Protein AF-A0A538CF29-F1 (afdb_monomer_lite)

pLDDT: mean 80.57, std 14.73, range [41.62, 93.06]

Structure (mmCIF, N/CA/C/O backbone):
data_AF-A0A538CF29-F1
#
_entry.id   AF-A0A538CF29-F1
#
loop_
_atom_site.group_PDB
_atom_site.id
_atom_site.type_symbol
_atom_site.label_atom_id
_atom_site.label_alt_id
_atom_site.label_comp_id
_atom_site.label_asym_id
_atom_site.label_entity_id
_atom_site.label_seq_id
_atom_site.pdbx_PDB_ins_code
_atom_site.Cartn_x
_atom_site.Cartn_y
_atom_site.Cartn_z
_atom_site.occupancy
_atom_site.B_iso_or_equiv
_atom_site.auth_seq_id
_atom_site.auth_comp_id
_atom_site.auth_asym_id
_atom_site.auth_atom_id
_atom_site.pdbx_PDB_model_num
ATOM 1 N N . MET A 1 1 ? -23.750 -6.393 8.390 1.00 45.62 1 MET A N 1
ATOM 2 C CA . MET A 1 1 ? -23.485 -4.944 8.540 1.00 45.62 1 MET A CA 1
ATOM 3 C C . MET A 1 1 ? -22.580 -4.543 7.383 1.00 45.62 1 MET A C 1
ATOM 5 O O . MET A 1 1 ? -21.639 -5.281 7.125 1.00 45.62 1 MET A O 1
ATOM 9 N N . ALA A 1 2 ? -22.936 -3.514 6.607 1.00 48.22 2 ALA A N 1
ATOM 10 C CA . ALA A 1 2 ? -22.276 -3.208 5.333 1.00 48.22 2 ALA A CA 1
ATOM 11 C C . ALA A 1 2 ? -20.769 -2.999 5.536 1.00 48.22 2 ALA A C 1
ATOM 13 O O . ALA A 1 2 ? -20.372 -2.124 6.303 1.00 48.22 2 ALA A O 1
ATOM 14 N N . ALA A 1 3 ? -19.948 -3.820 4.879 1.00 60.16 3 ALA A N 1
ATOM 15 C CA . ALA A 1 3 ? -18.504 -3.666 4.908 1.00 60.16 3 ALA A CA 1
ATOM 16 C C . ALA A 1 3 ? -18.162 -2.263 4.396 1.00 60.16 3 ALA A C 1
ATOM 18 O O . ALA A 1 3 ? -18.498 -1.903 3.263 1.00 60.16 3 ALA A O 1
ATOM 19 N N . ALA A 1 4 ? -17.547 -1.450 5.254 1.00 77.31 4 ALA A N 1
ATOM 20 C CA . ALA A 1 4 ? -17.122 -0.116 4.880 1.00 77.31 4 ALA A CA 1
ATOM 21 C C . ALA A 1 4 ? -16.145 -0.241 3.703 1.00 77.31 4 ALA A C 1
ATOM 23 O O . ALA A 1 4 ? -15.101 -0.893 3.795 1.00 77.31 4 ALA A O 1
ATOM 24 N N . LYS A 1 5 ? -16.527 0.337 2.561 1.00 83.38 5 LYS A N 1
ATOM 25 C CA . LYS A 1 5 ? -15.669 0.393 1.382 1.00 83.38 5 LYS A CA 1
ATOM 26 C C . LYS A 1 5 ? -14.715 1.564 1.546 1.00 83.38 5 LYS A C 1
ATOM 28 O O . LYS A 1 5 ? -15.143 2.709 1.660 1.00 83.38 5 LYS A O 1
ATOM 33 N N . VAL A 1 6 ? -13.426 1.273 1.537 1.00 89.88 6 VAL A N 1
ATOM 34 C CA . VAL A 1 6 ? -12.351 2.254 1.672 1.00 89.88 6 VAL A CA 1
ATOM 35 C C . VAL A 1 6 ? -11.493 2.254 0.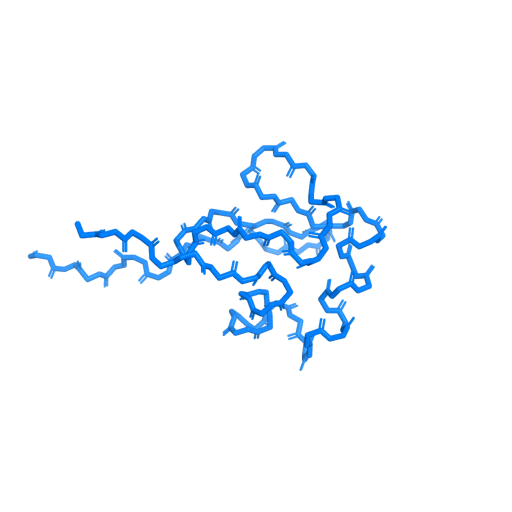417 1.00 89.88 6 VAL A C 1
ATOM 37 O O . VAL A 1 6 ? -11.472 1.291 -0.349 1.00 89.88 6 VAL A O 1
ATOM 40 N N . ARG A 1 7 ? -10.782 3.353 0.170 1.00 91.44 7 ARG A N 1
ATOM 41 C CA . ARG A 1 7 ? -9.841 3.415 -0.952 1.00 91.44 7 ARG A CA 1
ATOM 42 C C . ARG A 1 7 ? -8.673 2.474 -0.700 1.00 91.44 7 ARG A C 1
ATOM 44 O O . ARG A 1 7 ? -8.129 2.451 0.404 1.00 91.44 7 ARG A O 1
ATOM 51 N N . LEU A 1 8 ? -8.255 1.762 -1.740 1.00 90.69 8 LEU A N 1
ATOM 52 C CA . LEU A 1 8 ? -7.136 0.835 -1.668 1.00 90.69 8 LEU A CA 1
ATOM 53 C C . LEU A 1 8 ? -5.858 1.528 -1.173 1.00 90.69 8 LEU A C 1
ATOM 55 O O . LEU A 1 8 ? -5.242 1.043 -0.232 1.00 90.69 8 LEU A O 1
ATOM 59 N N . ASP A 1 9 ? -5.504 2.696 -1.717 1.00 90.81 9 ASP A N 1
ATOM 60 C CA . ASP A 1 9 ? -4.350 3.485 -1.252 1.00 90.81 9 ASP A CA 1
ATOM 61 C C . ASP A 1 9 ? -4.357 3.762 0.265 1.00 90.81 9 ASP A C 1
ATOM 63 O O . ASP A 1 9 ? -3.325 3.684 0.935 1.00 90.81 9 ASP A O 1
ATOM 67 N N . GLN A 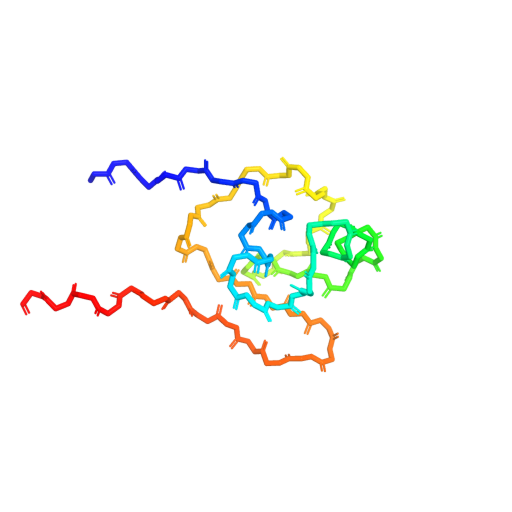1 10 ? -5.536 4.053 0.813 1.00 91.62 10 GLN A N 1
ATOM 68 C CA . GLN A 1 10 ? -5.761 4.315 2.227 1.00 91.62 10 GLN A CA 1
ATOM 69 C C . GLN A 1 10 ? -5.604 3.053 3.042 1.00 91.62 10 GLN A C 1
ATOM 71 O O . GLN A 1 10 ? -4.885 3.071 4.032 1.00 91.62 10 GLN A O 1
ATOM 76 N N . LEU A 1 11 ? -6.262 1.977 2.611 1.00 90.19 11 LEU A N 1
ATOM 77 C CA . LEU A 1 11 ? -6.230 0.688 3.281 1.00 90.19 11 LEU A CA 1
ATOM 78 C C . LEU A 1 11 ? -4.793 0.182 3.389 1.00 90.19 11 LEU A C 1
ATOM 80 O O . LEU A 1 11 ? -4.362 -0.257 4.450 1.00 90.19 11 LEU A O 1
ATOM 84 N N . LEU A 1 12 ? -4.036 0.293 2.300 1.00 89.00 12 LEU A N 1
ATOM 85 C CA . LEU A 1 12 ? -2.643 -0.119 2.237 1.00 89.00 12 LEU A CA 1
ATOM 86 C C . LEU A 1 12 ? -1.763 0.666 3.228 1.00 89.00 12 LEU A C 1
ATOM 88 O O . LEU A 1 12 ? -0.966 0.069 3.952 1.00 89.00 12 LEU A O 1
ATOM 92 N N . ALA A 1 13 ? -1.935 1.988 3.306 1.00 90.31 13 ALA A N 1
ATOM 93 C CA . ALA A 1 13 ? -1.218 2.824 4.270 1.00 90.31 13 ALA A CA 1
ATOM 94 C C . ALA A 1 13 ? -1.675 2.571 5.722 1.00 90.31 13 ALA A C 1
ATOM 96 O O . ALA A 1 13 ? -0.846 2.421 6.613 1.00 90.31 13 ALA A O 1
ATOM 97 N N . GLN A 1 14 ? -2.985 2.452 5.965 1.00 87.69 14 GLN A N 1
ATOM 98 C CA . GLN A 1 14 ? -3.566 2.164 7.286 1.00 87.69 14 GLN A CA 1
ATOM 99 C C . GLN A 1 14 ? -3.145 0.794 7.828 1.00 87.69 14 GLN A C 1
ATOM 101 O O . GLN A 1 14 ? -2.974 0.629 9.035 1.00 87.69 14 GLN A O 1
ATOM 106 N N . ARG A 1 15 ? -2.948 -0.191 6.944 1.00 84.88 15 ARG A N 1
ATOM 107 C CA . ARG A 1 15 ? -2.418 -1.517 7.291 1.00 84.88 15 ARG A CA 1
ATOM 108 C C . ARG A 1 15 ? -0.900 -1.525 7.509 1.00 84.88 15 ARG A C 1
ATOM 110 O O . ARG A 1 15 ? -0.365 -2.564 7.882 1.00 84.88 15 ARG A O 1
ATOM 117 N N . GLY A 1 16 ? -0.211 -0.402 7.290 1.00 86.25 16 GLY A N 1
ATOM 118 C CA . GLY A 1 16 ? 1.242 -0.292 7.440 1.00 86.25 16 GLY A CA 1
ATOM 119 C C . GLY A 1 16 ? 2.037 -0.977 6.325 1.00 86.25 16 GLY A C 1
ATOM 120 O O . GLY A 1 16 ? 3.216 -1.259 6.510 1.00 86.25 16 GLY A O 1
ATOM 121 N N . LEU A 1 17 ? 1.408 -1.257 5.176 1.00 86.44 17 LEU A N 1
ATOM 122 C CA . LEU A 1 17 ? 2.063 -1.881 4.013 1.00 86.44 17 LEU A CA 1
ATOM 123 C C . LEU A 1 17 ? 2.977 -0.908 3.291 1.00 86.44 17 LEU A C 1
ATOM 125 O O . LEU A 1 17 ? 3.999 -1.286 2.730 1.00 86.44 17 LEU A O 1
ATOM 129 N N . PHE A 1 18 ? 2.584 0.359 3.325 1.00 89.69 18 PHE A N 1
ATOM 130 C CA . PHE A 1 18 ? 3.349 1.456 2.780 1.00 89.69 18 PHE A CA 1
ATOM 131 C C . PHE A 1 18 ? 3.390 2.593 3.796 1.00 89.69 18 PHE A C 1
ATOM 133 O O . PHE A 1 18 ? 2.423 2.796 4.532 1.00 89.69 18 PHE A O 1
ATOM 140 N N . PRO A 1 19 ? 4.474 3.383 3.805 1.00 87.81 19 PRO A N 1
ATOM 141 C CA . PRO A 1 19 ? 4.639 4.487 4.749 1.00 87.81 19 PRO A CA 1
ATOM 142 C C . PRO A 1 19 ? 3.671 5.654 4.496 1.00 87.81 19 PRO A C 1
ATOM 144 O O . PRO A 1 19 ? 3.499 6.508 5.358 1.00 87.81 19 PRO A O 1
ATOM 147 N N . SER A 1 20 ? 3.051 5.731 3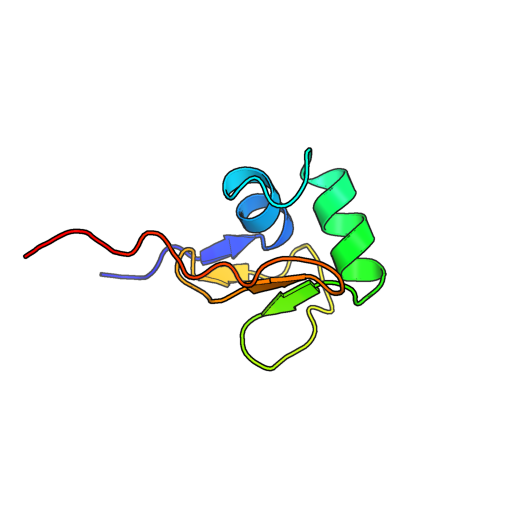.314 1.00 92.69 20 SER A N 1
ATOM 148 C CA . SER A 1 20 ? 2.101 6.788 2.962 1.00 92.69 20 SER A CA 1
ATOM 149 C C . SER A 1 20 ? 1.128 6.342 1.869 1.00 92.69 20 SER A C 1
ATOM 151 O O . SER A 1 20 ? 1.423 5.427 1.093 1.00 92.69 20 SER A O 1
ATOM 153 N N . ARG A 1 21 ? -0.015 7.038 1.757 1.00 92.25 21 ARG A N 1
ATOM 154 C CA . ARG A 1 21 ? -0.990 6.836 0.664 1.00 92.25 21 AR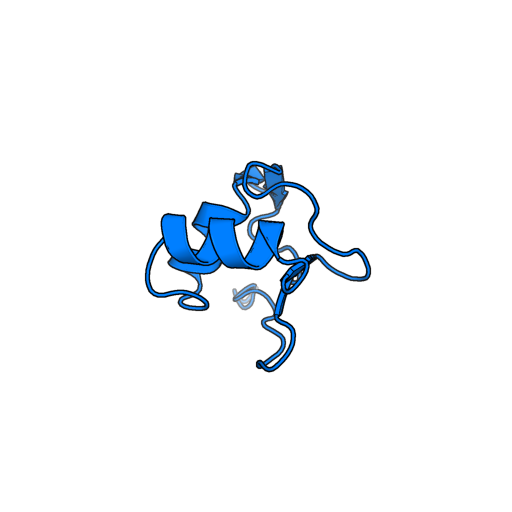G A CA 1
ATOM 155 C C . ARG A 1 21 ? -0.365 7.037 -0.711 1.00 92.25 21 ARG A C 1
ATOM 157 O O . ARG A 1 21 ? -0.662 6.279 -1.623 1.00 92.25 21 ARG A O 1
ATOM 164 N N . SER A 1 22 ? 0.519 8.021 -0.861 1.00 93.06 22 SER A N 1
ATOM 165 C CA . SER A 1 22 ? 1.181 8.316 -2.135 1.00 93.06 22 SER A CA 1
ATOM 166 C C . SER A 1 22 ? 2.077 7.161 -2.585 1.00 93.06 22 SER A C 1
ATOM 168 O O . SER A 1 22 ? 2.058 6.786 -3.755 1.00 93.06 22 SER A O 1
ATOM 170 N N . ARG A 1 23 ? 2.817 6.543 -1.652 1.00 91.44 23 ARG A N 1
ATOM 171 C CA . ARG A 1 23 ? 3.672 5.389 -1.964 1.00 91.44 23 ARG A CA 1
ATOM 172 C C . ARG A 1 23 ? 2.859 4.122 -2.227 1.00 91.44 23 ARG A C 1
ATOM 174 O O . ARG A 1 23 ? 3.190 3.371 -3.141 1.00 91.44 23 ARG A O 1
ATOM 181 N N . ALA A 1 24 ? 1.765 3.932 -1.491 1.00 91.81 24 ALA A N 1
ATOM 182 C CA . ALA A 1 24 ? 0.790 2.894 -1.804 1.00 91.81 24 ALA A CA 1
ATOM 183 C C . ALA A 1 24 ? 0.230 3.074 -3.223 1.00 91.81 24 ALA A C 1
ATOM 185 O O . ALA A 1 24 ? 0.191 2.120 -3.993 1.00 91.81 24 ALA A O 1
ATOM 186 N N . ALA A 1 25 ? -0.135 4.303 -3.599 1.00 92.38 25 ALA A N 1
ATOM 187 C CA . ALA A 1 25 ? -0.679 4.592 -4.917 1.00 92.38 25 ALA A CA 1
ATOM 188 C C . ALA A 1 25 ? 0.318 4.301 -6.046 1.00 92.38 25 ALA A C 1
ATOM 190 O O . ALA A 1 25 ? -0.053 3.651 -7.020 1.00 92.38 25 ALA A O 1
ATOM 191 N N . ALA A 1 26 ? 1.580 4.705 -5.881 1.00 92.25 26 ALA A N 1
ATOM 192 C CA . ALA A 1 26 ? 2.644 4.400 -6.837 1.00 92.25 26 ALA A CA 1
ATOM 193 C C . ALA A 1 26 ? 2.828 2.887 -7.036 1.00 92.25 26 ALA A C 1
ATOM 195 O O . ALA A 1 26 ? 2.931 2.426 -8.166 1.00 92.25 26 ALA A O 1
ATOM 196 N N . SER A 1 27 ? 2.787 2.111 -5.952 1.00 89.81 27 SER A N 1
ATOM 197 C CA . SER A 1 27 ? 2.981 0.653 -6.002 1.00 89.81 27 SER A CA 1
ATOM 198 C C . SER A 1 27 ? 1.779 -0.065 -6.629 1.00 89.81 27 SER A C 1
ATOM 200 O O . SER A 1 27 ? 1.936 -1.034 -7.367 1.00 89.81 27 SER A O 1
ATOM 202 N N . VAL A 1 28 ? 0.560 0.443 -6.406 1.00 91.44 28 VAL A N 1
ATOM 203 C CA . VAL A 1 28 ? -0.632 -0.015 -7.140 1.00 91.44 28 VAL A CA 1
ATOM 204 C C . VAL A 1 28 ? -0.476 0.265 -8.635 1.00 91.44 28 VAL A C 1
ATOM 206 O O . VAL A 1 28 ? -0.690 -0.627 -9.445 1.00 91.44 28 VAL A O 1
ATOM 209 N N . MET A 1 29 ? -0.061 1.478 -9.011 1.00 90.19 29 MET A N 1
ATOM 210 C CA . MET A 1 29 ? 0.138 1.847 -10.420 1.00 90.19 29 MET A CA 1
ATOM 211 C C . MET A 1 29 ? 1.274 1.055 -11.081 1.00 90.19 29 MET A C 1
ATOM 213 O O . MET A 1 29 ? 1.204 0.782 -12.275 1.00 90.19 29 MET A O 1
ATOM 217 N N . ALA A 1 30 ? 2.281 0.644 -10.310 1.00 90.00 30 ALA A N 1
ATOM 218 C CA . ALA A 1 30 ? 3.344 -0.253 -10.753 1.00 90.00 30 ALA A CA 1
ATOM 219 C C . ALA A 1 30 ? 2.881 -1.717 -10.921 1.00 90.00 30 ALA A C 1
ATOM 221 O O . ALA A 1 30 ? 3.656 -2.553 -11.377 1.00 90.00 30 ALA A O 1
ATOM 222 N N . GLY A 1 31 ? 1.634 -2.050 -10.560 1.00 89.12 31 GLY A N 1
ATOM 223 C CA . GLY A 1 31 ? 1.109 -3.417 -10.622 1.00 89.12 31 GLY A CA 1
ATOM 224 C C . GLY A 1 31 ? 1.659 -4.335 -9.528 1.00 89.12 31 GLY A C 1
ATOM 225 O O . GLY A 1 31 ? 1.523 -5.557 -9.612 1.00 89.12 31 GLY A O 1
ATOM 226 N N . GLU A 1 32 ? 2.268 -3.764 -8.489 1.00 89.25 32 GLU A N 1
ATOM 227 C CA . GLU A 1 32 ? 2.848 -4.519 -7.378 1.00 89.25 32 GLU A CA 1
ATOM 228 C C . GLU A 1 32 ? 1.785 -4.931 -6.358 1.00 89.25 32 GLU A C 1
ATOM 230 O O . GLU A 1 32 ? 2.013 -5.830 -5.561 1.00 89.25 32 GLU A O 1
ATOM 235 N N . VAL A 1 33 ? 0.605 -4.315 -6.359 1.00 89.94 33 VAL A N 1
ATOM 236 C CA . VAL A 1 33 ? -0.458 -4.637 -5.399 1.00 89.94 33 VAL A CA 1
ATOM 237 C C . VAL A 1 33 ? -1.493 -5.559 -6.029 1.00 89.94 33 VAL A C 1
ATOM 239 O O . VAL A 1 33 ? -1.962 -5.327 -7.139 1.00 89.94 33 VAL A O 1
ATOM 242 N N . ARG A 1 34 ? -1.916 -6.578 -5.284 1.00 89.25 34 ARG A N 1
ATOM 243 C CA . ARG A 1 34 ? -3.026 -7.476 -5.613 1.00 89.25 34 ARG A CA 1
ATOM 244 C C . ARG A 1 34 ? -4.090 -7.424 -4.528 1.00 89.25 34 ARG A C 1
ATOM 246 O O . ARG A 1 34 ? -3.771 -7.335 -3.345 1.00 89.25 34 ARG A O 1
ATOM 253 N N . VAL A 1 35 ? -5.347 -7.483 -4.938 1.00 88.25 35 VAL A N 1
ATOM 254 C CA . VAL A 1 35 ? -6.529 -7.544 -4.079 1.00 88.25 35 VAL A CA 1
ATOM 255 C C . VAL A 1 35 ? -7.201 -8.890 -4.343 1.00 88.25 35 VAL A C 1
ATOM 257 O O . VAL A 1 35 ? -7.732 -9.118 -5.431 1.00 88.25 35 VAL A O 1
ATOM 260 N N . GLY A 1 36 ? -7.126 -9.801 -3.372 1.00 84.56 36 GLY A N 1
ATOM 261 C CA . GLY A 1 36 ? -7.434 -11.217 -3.574 1.00 84.56 36 GLY A CA 1
ATOM 262 C C . GLY A 1 36 ? -6.559 -11.813 -4.680 1.00 84.56 36 GLY A C 1
ATOM 263 O O . GLY A 1 36 ? -5.332 -11.772 -4.598 1.00 84.56 36 GLY A O 1
ATOM 264 N N . GLU A 1 37 ? -7.193 -12.314 -5.739 1.00 82.31 37 GLU A N 1
ATOM 265 C CA . GLU A 1 37 ? -6.512 -12.914 -6.896 1.00 82.31 37 GLU A CA 1
ATOM 266 C C . GLU A 1 37 ? -6.264 -11.929 -8.053 1.00 82.31 37 GLU A C 1
ATOM 268 O O . GLU A 1 37 ? -5.601 -12.270 -9.031 1.00 82.31 37 GLU A O 1
ATOM 273 N N . GLN A 1 38 ? -6.765 -10.692 -7.959 1.00 86.69 38 GLN A N 1
ATOM 274 C CA . GLN A 1 38 ? -6.669 -9.703 -9.036 1.00 86.69 38 GLN A CA 1
ATOM 275 C C . GLN A 1 38 ? -5.599 -8.649 -8.746 1.00 86.69 38 GLN A C 1
ATOM 277 O O . GLN A 1 38 ? -5.485 -8.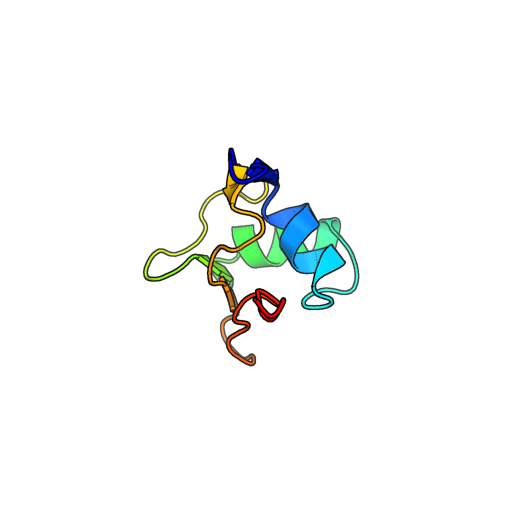154 -7.627 1.00 86.69 38 GLN A O 1
ATOM 282 N N . VAL A 1 39 ? -4.83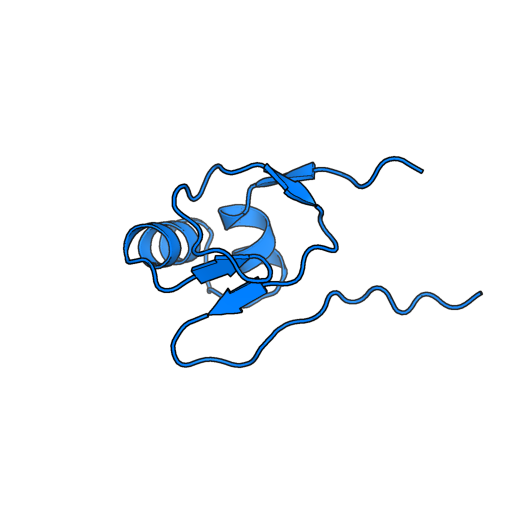7 -8.248 -9.766 1.00 87.69 39 VAL A N 1
ATOM 283 C CA . VAL A 1 39 ? -3.926 -7.097 -9.662 1.00 87.69 39 VAL A CA 1
ATOM 284 C C . VAL A 1 39 ? -4.746 -5.820 -9.514 1.00 87.69 39 VAL A C 1
ATOM 286 O O . VAL A 1 39 ? -5.727 -5.607 -10.227 1.00 87.69 39 VAL A O 1
ATOM 289 N N . ALA A 1 40 ? -4.354 -4.983 -8.559 1.00 89.56 40 ALA A N 1
ATOM 290 C CA . ALA A 1 40 ? -4.933 -3.670 -8.395 1.00 89.56 40 ALA A CA 1
ATOM 291 C C . ALA A 1 40 ? -4.440 -2.753 -9.510 1.00 89.56 40 ALA A C 1
ATOM 293 O O . ALA A 1 40 ? -3.253 -2.507 -9.672 1.00 89.56 40 ALA A O 1
ATOM 294 N N . ASP A 1 41 ? -5.397 -2.236 -10.252 1.00 84.06 41 ASP A N 1
ATOM 295 C CA . ASP A 1 41 ? -5.227 -1.396 -11.425 1.00 84.06 41 ASP A CA 1
ATOM 296 C C . ASP A 1 41 ? -5.334 0.096 -11.080 1.00 84.06 41 ASP A C 1
ATOM 298 O O . ASP A 1 41 ? -4.665 0.941 -11.674 1.00 84.06 41 ASP A O 1
ATOM 302 N N . LYS A 1 42 ? -6.167 0.437 -10.087 1.00 91.00 42 LYS A N 1
ATOM 303 C CA . LYS A 1 42 ? -6.407 1.824 -9.668 1.00 91.00 42 LYS A CA 1
ATOM 304 C C . LYS A 1 42 ? -6.223 1.997 -8.158 1.00 91.00 42 LYS A C 1
ATOM 306 O O . LYS A 1 42 ? -6.920 1.340 -7.385 1.00 91.00 42 LYS A O 1
ATOM 311 N N . PRO A 1 43 ? -5.392 2.950 -7.699 1.00 89.19 43 PRO A N 1
ATOM 312 C CA . PRO A 1 43 ? -5.193 3.198 -6.267 1.00 89.19 43 PRO A CA 1
ATOM 313 C C . PRO A 1 43 ? -6.440 3.751 -5.563 1.00 89.19 43 PRO A C 1
ATOM 315 O O . PRO A 1 43 ? -6.663 3.491 -4.381 1.00 89.19 43 PRO A O 1
ATOM 318 N N . GLY A 1 44 ? -7.294 4.460 -6.306 1.00 89.88 44 GLY A N 1
ATOM 319 C CA . GLY A 1 44 ? -8.592 4.941 -5.833 1.00 89.88 44 GLY A CA 1
ATOM 320 C C . GLY A 1 44 ? -9.708 3.892 -5.847 1.00 89.88 44 GLY A C 1
ATOM 321 O O . GLY A 1 44 ? -10.852 4.248 -5.573 1.00 89.88 44 GLY A O 1
ATOM 322 N N . ARG A 1 45 ? -9.416 2.624 -6.182 1.00 89.88 45 ARG A N 1
ATOM 323 C CA . ARG A 1 45 ? -10.413 1.547 -6.172 1.00 89.88 45 ARG A CA 1
ATOM 324 C C . ARG A 1 45 ? -10.979 1.396 -4.763 1.00 89.88 45 ARG A C 1
ATOM 326 O O . ARG A 1 45 ? -10.230 1.273 -3.795 1.00 89.88 45 ARG A O 1
ATOM 333 N N . LEU A 1 46 ? -12.304 1.425 -4.661 1.00 90.06 46 LEU A N 1
ATOM 334 C CA . LEU A 1 46 ? -13.007 1.147 -3.418 1.00 90.06 46 LEU A CA 1
ATOM 335 C C . LEU A 1 46 ? -13.012 -0.361 -3.189 1.00 90.06 46 LEU A C 1
ATOM 337 O O . LEU A 1 46 ? -13.535 -1.120 -4.005 1.00 90.06 46 LEU A O 1
ATOM 341 N N . VAL A 1 47 ? -12.418 -0.776 -2.082 1.00 88.56 47 VAL A N 1
ATOM 342 C CA . VAL A 1 47 ? -12.321 -2.168 -1.657 1.00 88.56 47 VAL A CA 1
ATOM 343 C C . VAL A 1 47 ? -12.877 -2.301 -0.251 1.00 88.56 47 VAL A C 1
ATOM 345 O O . VAL A 1 47 ? -12.967 -1.320 0.486 1.00 88.56 47 VAL A O 1
ATOM 348 N N . GLU A 1 48 ? -13.274 -3.505 0.134 1.00 86.38 48 GLU A N 1
ATOM 349 C CA . GLU A 1 48 ? -13.695 -3.723 1.513 1.00 86.38 48 GLU A CA 1
ATOM 350 C C . GLU A 1 48 ? -12.519 -3.545 2.470 1.00 86.38 48 GLU A C 1
ATOM 352 O O . GLU A 1 48 ? -11.402 -3.980 2.188 1.00 86.38 48 GLU A O 1
ATOM 357 N N . GLU A 1 49 ? -12.773 -2.961 3.639 1.00 82.94 49 GLU A N 1
ATOM 358 C CA . GLU A 1 49 ? -11.760 -2.852 4.693 1.00 82.94 49 GLU A CA 1
ATOM 359 C C . GLU A 1 49 ? -11.202 -4.220 5.121 1.00 82.94 49 GLU A C 1
ATOM 361 O O . GLU A 1 49 ? -10.064 -4.305 5.580 1.00 82.94 49 GLU A O 1
ATOM 366 N N . ASN A 1 50 ? -11.955 -5.301 4.895 1.00 77.62 50 ASN A N 1
ATOM 367 C CA . ASN A 1 50 ? -11.559 -6.680 5.181 1.00 77.62 50 ASN A CA 1
ATOM 368 C C . ASN A 1 50 ? -10.990 -7.440 3.981 1.00 77.62 50 ASN A C 1
ATOM 370 O O . ASN A 1 50 ? -10.664 -8.617 4.115 1.00 77.62 50 ASN A O 1
ATOM 374 N N . VAL A 1 51 ? -10.839 -6.793 2.824 1.00 85.69 51 VAL A N 1
ATOM 375 C CA . VAL A 1 51 ? -10.355 -7.481 1.629 1.00 85.69 51 VAL A CA 1
ATOM 376 C C . VAL A 1 51 ? -8.935 -7.996 1.843 1.00 85.69 51 VAL A C 1
ATOM 378 O O . VAL A 1 51 ? -8.109 -7.366 2.516 1.00 85.69 51 VAL A O 1
ATOM 381 N N . GLU A 1 52 ? -8.623 -9.134 1.252 1.00 85.94 52 GLU A N 1
ATOM 382 C CA . GLU A 1 52 ? -7.259 -9.620 1.240 1.00 85.94 52 GLU A CA 1
ATOM 383 C C . GLU A 1 52 ? -6.409 -8.803 0.265 1.00 85.94 52 GLU A C 1
ATOM 385 O O . GLU A 1 52 ? -6.831 -8.541 -0.863 1.00 85.94 52 GLU A O 1
ATOM 390 N N . VAL A 1 53 ? -5.213 -8.396 0.693 1.00 88.06 53 VAL A N 1
ATOM 391 C CA . VAL A 1 53 ? -4.264 -7.690 -0.174 1.00 88.06 53 VAL A CA 1
ATOM 392 C C . VAL A 1 53 ? -2.882 -8.323 -0.083 1.00 88.06 53 VAL A C 1
ATOM 394 O O . VAL A 1 53 ? -2.427 -8.728 0.991 1.00 88.06 53 VAL A O 1
ATOM 397 N N . SER A 1 54 ? -2.211 -8.384 -1.225 1.00 86.38 54 SER A N 1
ATOM 398 C CA . SER A 1 54 ? -0.850 -8.893 -1.367 1.00 86.38 54 SER A CA 1
ATOM 399 C C . SER A 1 54 ? -0.002 -7.867 -2.106 1.00 86.38 54 SER A C 1
ATOM 401 O O . SER A 1 54 ? -0.495 -7.198 -3.009 1.00 86.38 54 SER A O 1
ATOM 403 N N . VAL A 1 55 ? 1.269 -7.740 -1.737 1.00 87.25 55 VAL A N 1
ATOM 404 C CA . VAL A 1 55 ? 2.226 -6.860 -2.420 1.00 87.25 55 VAL A CA 1
ATOM 405 C C . VAL A 1 55 ? 3.337 -7.727 -3.009 1.00 87.25 55 VAL A C 1
ATOM 407 O O . VAL A 1 55 ? 3.850 -8.618 -2.333 1.00 87.25 55 VAL A O 1
ATOM 410 N N . ALA A 1 56 ? 3.689 -7.501 -4.270 1.00 76.44 56 ALA A N 1
ATOM 411 C CA . ALA A 1 56 ? 4.768 -8.178 -4.969 1.00 76.44 56 ALA A CA 1
ATOM 412 C C . ALA A 1 56 ? 6.081 -7.907 -4.218 1.00 76.44 56 ALA A C 1
ATOM 414 O O . ALA A 1 56 ? 6.484 -6.761 -4.055 1.00 76.44 56 ALA A O 1
ATOM 415 N N . GLY A 1 57 ? 6.708 -8.963 -3.693 1.00 69.56 57 GLY A N 1
ATOM 416 C CA . GLY A 1 57 ? 7.913 -8.864 -2.858 1.00 69.56 57 GLY A CA 1
ATOM 417 C C . GLY A 1 57 ? 7.670 -8.748 -1.345 1.00 69.56 57 GLY A C 1
ATOM 418 O O . GLY A 1 57 ? 8.632 -8.590 -0.598 1.00 69.56 57 GLY A O 1
ATOM 419 N N . GLY A 1 58 ? 6.424 -8.854 -0.864 1.00 63.06 58 GLY A N 1
ATOM 420 C CA . GLY A 1 58 ? 6.088 -8.711 0.555 1.00 63.06 58 GLY A CA 1
ATOM 421 C C . GLY A 1 58 ? 5.044 -9.701 1.079 1.00 63.06 58 GLY A C 1
ATOM 422 O O . GLY A 1 58 ? 4.369 -10.401 0.328 1.00 63.06 58 GLY A O 1
ATOM 423 N N . ARG A 1 59 ? 4.933 -9.746 2.417 1.00 59.16 59 ARG A N 1
ATOM 424 C CA . ARG A 1 59 ? 3.968 -10.558 3.181 1.00 59.16 59 ARG A CA 1
ATOM 425 C C . ARG A 1 59 ? 2.541 -10.379 2.642 1.00 59.16 59 ARG A C 1
ATOM 427 O O . ARG A 1 59 ? 2.133 -9.283 2.277 1.00 59.16 59 ARG A O 1
ATOM 434 N N . ARG A 1 60 ? 1.769 -11.465 2.645 1.00 65.12 60 ARG A N 1
ATOM 435 C CA . ARG A 1 60 ? 0.316 -11.454 2.431 1.00 65.12 60 ARG A CA 1
ATOM 436 C C . ARG A 1 60 ? -0.349 -10.947 3.707 1.00 65.12 60 ARG A C 1
ATOM 438 O O . ARG A 1 60 ? -0.055 -11.462 4.787 1.00 65.12 60 ARG A O 1
ATOM 445 N N . PHE A 1 61 ? -1.219 -9.948 3.599 1.00 66.00 61 PHE A N 1
ATOM 446 C CA . PHE A 1 61 ? -1.906 -9.384 4.758 1.00 66.00 61 PHE A CA 1
ATOM 447 C C . PHE A 1 61 ? -3.385 -9.722 4.683 1.00 66.00 61 PHE A C 1
ATOM 449 O O . PHE A 1 61 ? -4.149 -9.149 3.902 1.00 66.00 61 PHE A O 1
ATOM 456 N N . VAL A 1 62 ? -3.775 -10.660 5.535 1.00 58.84 62 VAL A N 1
ATOM 457 C CA . VAL A 1 62 ? -5.173 -10.934 5.852 1.00 58.84 62 VAL A CA 1
ATOM 458 C C . VAL A 1 62 ? -5.660 -9.894 6.862 1.00 58.84 62 VAL A C 1
ATOM 460 O O . VAL A 1 62 ? -4.874 -9.377 7.662 1.00 58.84 62 VAL A O 1
ATOM 463 N N . SER A 1 63 ? -6.934 -9.513 6.780 1.00 59.97 63 SER A N 1
ATOM 464 C CA . SER A 1 63 ? -7.497 -8.495 7.667 1.00 59.97 63 SER A CA 1
ATOM 465 C C . SER A 1 63 ? -7.357 -8.900 9.139 1.00 59.97 63 SER A C 1
ATOM 467 O O . SER A 1 63 ? -7.322 -10.081 9.489 1.00 59.97 63 SER A O 1
ATOM 469 N N . ARG A 1 64 ? -7.332 -7.906 10.034 1.00 62.34 64 ARG A N 1
ATOM 470 C CA . ARG A 1 64 ? -7.516 -8.123 11.477 1.00 62.34 64 ARG A CA 1
ATOM 471 C C . ARG A 1 64 ? -9.001 -8.346 11.798 1.00 62.34 64 ARG A C 1
ATOM 473 O O . ARG A 1 64 ? -9.542 -7.699 12.683 1.00 62.34 64 ARG A O 1
ATOM 480 N N . GLY A 1 65 ? -9.656 -9.263 11.085 1.00 51.19 65 GLY A N 1
ATOM 481 C CA . GLY A 1 65 ? -11.041 -9.688 11.327 1.00 51.19 65 GLY A CA 1
ATOM 482 C C . GLY A 1 65 ? -11.200 -10.625 12.531 1.00 51.19 65 GLY A C 1
ATOM 483 O O . GLY A 1 65 ? -12.185 -11.345 12.625 1.00 51.19 65 GLY A O 1
ATOM 484 N N . GLY A 1 66 ? -10.224 -10.646 13.440 1.00 47.53 66 GLY A N 1
ATOM 485 C CA . GLY A 1 66 ? -10.285 -11.381 14.697 1.00 47.53 66 GLY A CA 1
ATOM 486 C C . GLY A 1 66 ? -10.932 -10.548 15.798 1.00 47.53 66 GLY A C 1
ATOM 487 O O . GLY A 1 66 ? -10.256 -10.148 16.739 1.00 47.53 66 GLY A O 1
ATOM 488 N N . ILE A 1 67 ? -12.232 -10.289 15.685 1.00 45.50 67 ILE A N 1
ATOM 489 C CA . ILE A 1 67 ? -13.101 -10.073 16.849 1.00 45.50 67 ILE A CA 1
ATOM 490 C C . ILE A 1 67 ? -14.167 -11.162 16.701 1.00 45.50 67 ILE A C 1
ATOM 492 O O . ILE A 1 67 ? -15.047 -11.055 15.857 1.00 45.50 67 ILE A O 1
ATOM 496 N N . LYS A 1 68 ? -13.916 -12.362 17.235 1.00 45.03 68 LYS A N 1
ATOM 497 C CA . LYS A 1 68 ? -14.181 -12.723 18.638 1.00 45.03 68 LYS A CA 1
ATOM 498 C C . LYS A 1 68 ? -15.671 -12.508 18.932 1.00 45.03 68 LYS A C 1
ATOM 500 O O . LYS A 1 68 ? -16.049 -11.491 19.503 1.00 45.03 68 LYS A O 1
ATOM 505 N N . LEU A 1 69 ? -16.484 -13.441 18.437 1.00 41.62 69 LEU A N 1
ATOM 506 C CA . LEU A 1 69 ? -17.733 -13.809 19.100 1.00 41.62 69 LEU A CA 1
ATOM 507 C C . LEU A 1 69 ? -17.376 -14.774 20.230 1.00 41.62 69 LEU A C 1
ATOM 509 O O . LEU A 1 69 ? -16.523 -15.656 19.972 1.00 41.62 69 LEU A O 1
#

Sequence (69 aa):
MAAAKVRLDQLLAQRGLFPSRSRAAASVMAGEVRVGEQVADKPGRLVEENVEVSVAGGRRFVSRGGIKL

Secondary structure (DSSP, 8-state):
-PPPEEEHHHHHHHTTSSSSHHHHHHHHHTT-EEETTEEP--TT-EEETT--EEETTS-EE--------

Radius of gyration: 11.48 Å; chains: 1; bounding box: 31×22×30 Å

Foldseek 3Di:
DDQQWDFQLVLCCVVVVDVHSVVSQVQLCVQQKDFVPHGRNGRRDTDGSQTWMDGNVDDTDGHPPPDDD